Protein AF-A0A5N5CT90-F1 (afdb_monomer_lite)

pLDDT: mean 89.42, std 7.62, range [61.41, 97.19]

Radius of gyration: 20.54 Å; chains: 1; bounding box: 61×28×44 Å

Sequence (92 aa):
MKDVLKALARCFNLKSEKREKTAMYIEDMFEVLKTQWTSSEVTFDHERHRLELSLFMLLAGTTGNRPGALLALRYRDVQATLIRDPAGGSEP

Foldseek 3Di:
DVVVVVVVCVVVVHDPDDDDPDDQDPVNLVVVLCCLVPPPVDDDPDVVVSVLVNVLSVCCVVVVDDPVVSVVDDPVNDDDDDDADPVDDDDD

Structure (mmCIF, N/CA/C/O backbone):
data_AF-A0A5N5CT90-F1
#
_entry.id   AF-A0A5N5CT90-F1
#
loop_
_atom_site.group_PDB
_atom_site.id
_atom_site.type_symbol
_atom_site.label_atom_id
_atom_site.label_alt_id
_atom_site.label_comp_id
_atom_site.label_asym_id
_atom_site.label_entity_id
_atom_site.label_seq_id
_atom_site.pdbx_PDB_ins_code
_atom_site.Cartn_x
_atom_site.Cartn_y
_atom_site.Cartn_z
_atom_site.occupancy
_atom_site.B_iso_or_equiv
_atom_site.auth_seq_id
_atom_site.auth_comp_id
_atom_site.auth_asym_id
_atom_site.auth_atom_id
_atom_site.pdbx_PDB_model_num
ATOM 1 N N . MET A 1 1 ? -34.238 -3.651 6.231 1.00 63.44 1 MET A N 1
ATOM 2 C CA . MET A 1 1 ? -32.795 -3.311 6.361 1.00 63.44 1 MET A CA 1
ATOM 3 C C . MET A 1 1 ? -32.565 -1.811 6.577 1.00 63.44 1 MET A C 1
ATOM 5 O O . MET A 1 1 ? -31.877 -1.456 7.523 1.00 63.44 1 MET A O 1
ATOM 9 N N . LYS A 1 2 ? -33.170 -0.918 5.772 1.00 72.69 2 LYS A N 1
ATOM 10 C CA . LYS A 1 2 ? -33.049 0.547 5.946 1.00 72.69 2 LYS A CA 1
ATOM 11 C C . LYS A 1 2 ? -33.560 1.065 7.302 1.00 72.69 2 LYS A C 1
ATOM 13 O O . LYS A 1 2 ? -32.940 1.959 7.867 1.00 72.69 2 LYS A O 1
ATOM 18 N N . ASP A 1 3 ? -34.627 0.480 7.847 1.00 84.38 3 ASP A N 1
ATOM 19 C CA . ASP A 1 3 ? -35.180 0.901 9.147 1.00 84.38 3 ASP A CA 1
ATOM 20 C C . ASP A 1 3 ? -34.287 0.505 10.326 1.00 84.38 3 ASP A C 1
ATOM 22 O O . ASP A 1 3 ? -34.112 1.285 11.257 1.00 84.38 3 ASP A O 1
ATOM 26 N N . VAL A 1 4 ? -33.628 -0.655 10.229 1.00 90.56 4 VAL A N 1
ATOM 27 C CA . VAL A 1 4 ? -32.623 -1.107 11.205 1.00 90.56 4 VAL A CA 1
ATOM 28 C C . VAL A 1 4 ? -31.424 -0.157 11.209 1.00 90.56 4 VAL A C 1
ATOM 30 O O . VAL A 1 4 ? -30.997 0.284 12.269 1.00 90.56 4 VAL A O 1
ATOM 33 N N . LEU A 1 5 ? -30.926 0.239 10.032 1.00 86.94 5 LEU A N 1
ATOM 34 C CA . LEU A 1 5 ? -29.823 1.202 9.924 1.00 86.94 5 LEU A CA 1
ATOM 35 C C . LEU A 1 5 ? -30.184 2.578 10.505 1.00 86.94 5 LEU A C 1
ATOM 37 O O . LEU A 1 5 ? -29.356 3.189 11.175 1.00 86.94 5 LEU A O 1
ATOM 41 N N . LYS A 1 6 ? -31.420 3.057 10.303 1.00 86.62 6 LYS A N 1
ATOM 42 C CA . LYS A 1 6 ? -31.904 4.303 10.924 1.00 86.62 6 LYS A CA 1
ATOM 43 C C . LYS A 1 6 ? -32.022 4.194 12.444 1.00 86.62 6 LYS A C 1
ATOM 45 O O . LYS A 1 6 ? -31.679 5.148 13.138 1.00 86.62 6 LYS A O 1
ATOM 50 N N . ALA A 1 7 ? -32.511 3.065 12.956 1.00 92.12 7 ALA A N 1
A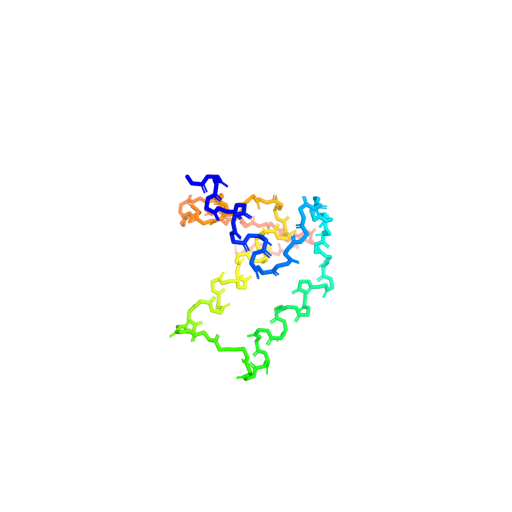TOM 51 C CA . ALA A 1 7 ? -32.598 2.822 14.393 1.00 92.12 7 ALA A CA 1
ATOM 52 C C . ALA A 1 7 ? -31.202 2.824 15.030 1.00 92.12 7 ALA A C 1
ATOM 54 O O . ALA A 1 7 ? -30.973 3.552 15.991 1.00 92.12 7 ALA A O 1
ATOM 55 N N . LEU A 1 8 ? -30.248 2.113 14.422 1.00 91.81 8 LEU A N 1
ATOM 56 C CA . LEU A 1 8 ? -28.852 2.101 14.859 1.00 91.81 8 LEU A CA 1
ATOM 57 C C . LEU A 1 8 ? -28.234 3.504 14.808 1.00 91.81 8 LEU A C 1
ATOM 59 O O . LEU A 1 8 ? -27.636 3.938 15.786 1.00 91.81 8 LEU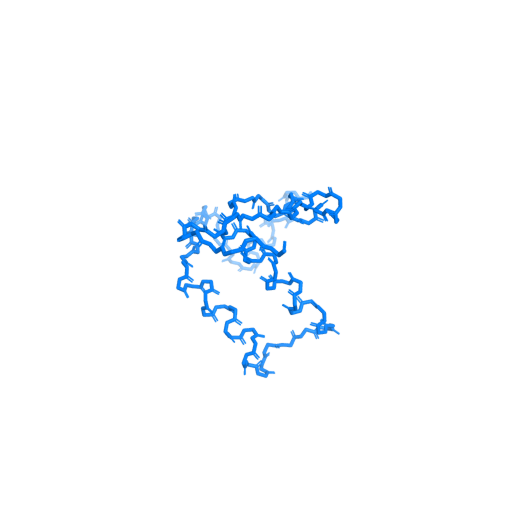 A O 1
ATOM 63 N N . ALA A 1 9 ? -28.438 4.257 13.725 1.00 90.62 9 ALA A N 1
ATOM 64 C CA . ALA A 1 9 ? -27.925 5.623 13.624 1.00 90.62 9 ALA A CA 1
ATOM 65 C C . ALA A 1 9 ? -28.423 6.528 14.762 1.00 90.62 9 ALA A C 1
ATOM 67 O O . ALA A 1 9 ? -27.650 7.325 15.285 1.00 90.62 9 ALA A O 1
ATOM 68 N N . ARG A 1 10 ? -29.681 6.371 15.195 1.00 91.25 10 ARG A N 1
ATOM 69 C CA . ARG A 1 10 ? -30.220 7.094 16.357 1.00 91.25 10 ARG A CA 1
ATOM 70 C C . ARG A 1 10 ? -29.611 6.611 17.673 1.00 91.25 10 ARG A C 1
ATOM 72 O O . ARG A 1 10 ? -29.188 7.444 18.463 1.00 91.25 10 ARG A O 1
ATOM 79 N N . CYS A 1 11 ? -29.533 5.297 17.894 1.00 95.06 11 CYS A N 1
ATOM 80 C CA . CYS A 1 11 ? -28.964 4.718 19.117 1.00 95.06 11 CYS A CA 1
ATOM 81 C C . CYS A 1 11 ? -27.504 5.133 19.345 1.00 95.06 11 CYS A C 1
ATOM 83 O O . CYS A 1 11 ? -27.105 5.356 20.482 1.00 95.06 11 CYS A O 1
ATOM 85 N N . PHE A 1 12 ? -26.729 5.265 18.267 1.00 93.12 12 PHE A N 1
ATOM 86 C CA . PHE A 1 12 ? -25.313 5.635 18.316 1.00 93.12 12 PHE A CA 1
ATOM 87 C C . PHE A 1 12 ? -25.053 7.123 18.036 1.00 93.12 12 PHE A C 1
ATOM 89 O O .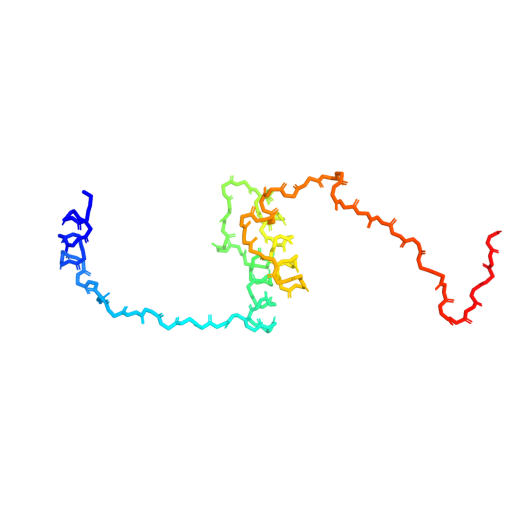 PHE A 1 12 ? -23.902 7.517 17.870 1.00 93.12 12 PHE A O 1
ATOM 96 N N . ASN A 1 13 ? -26.103 7.950 17.976 1.00 90.69 13 ASN A N 1
ATOM 97 C CA . ASN A 1 13 ? -26.014 9.390 17.721 1.00 90.69 13 ASN A CA 1
ATOM 98 C C . ASN A 1 13 ? -25.180 9.744 16.467 1.00 90.69 13 ASN A C 1
ATOM 100 O O . ASN A 1 13 ? -24.389 10.690 16.452 1.00 90.69 13 ASN A O 1
ATOM 104 N N . LEU A 1 14 ? -25.327 8.943 15.408 1.00 90.44 14 LEU A N 1
ATOM 105 C CA . LEU A 1 14 ? -24.587 9.103 14.162 1.00 90.44 14 LEU A CA 1
ATOM 106 C C . LEU A 1 14 ? -25.190 10.232 13.325 1.00 90.44 14 LEU A C 1
ATOM 108 O O . LEU A 1 14 ? -26.405 10.317 13.125 1.00 90.44 14 LEU A O 1
ATOM 112 N N . LYS A 1 15 ? -24.322 11.072 12.759 1.00 87.06 15 LYS A N 1
ATOM 113 C CA . LYS A 1 15 ? -24.732 12.108 11.808 1.00 87.06 15 LYS A CA 1
ATOM 114 C C . LYS A 1 15 ? -25.176 11.464 10.494 1.00 87.06 15 LYS A C 1
ATOM 116 O O . LYS A 1 15 ? -24.519 10.568 9.973 1.00 87.06 15 LYS A O 1
ATOM 121 N N . SER A 1 16 ? -26.293 11.945 9.949 1.00 81.75 16 SER A N 1
ATOM 122 C CA . SER A 1 16 ? -26.825 11.510 8.642 1.00 81.75 16 SER A CA 1
ATOM 123 C C . SER A 1 16 ? -26.282 12.335 7.470 1.00 81.75 16 SER A C 1
ATOM 125 O O . SER A 1 16 ? -26.634 12.096 6.316 1.00 81.75 16 SER A O 1
ATOM 127 N N . GLU A 1 17 ? -25.456 13.333 7.774 1.00 85.12 17 GLU A N 1
ATOM 128 C CA . GLU A 1 17 ? -24.813 14.200 6.798 1.00 85.12 17 GLU A CA 1
ATOM 129 C C . GLU A 1 17 ? -23.863 13.395 5.911 1.00 85.12 17 GLU A C 1
ATOM 131 O O . GLU A 1 17 ? -23.216 12.435 6.343 1.00 85.12 17 GLU A O 1
ATOM 136 N N . LYS A 1 18 ? -23.773 13.789 4.641 1.00 79.56 18 LYS A N 1
ATOM 137 C CA . LYS A 1 18 ? -22.850 13.156 3.706 1.00 79.56 18 LYS A CA 1
ATOM 138 C C . LYS A 1 18 ? -21.426 13.435 4.180 1.00 79.56 18 LYS A C 1
ATOM 140 O O . LYS A 1 18 ? -20.995 14.583 4.174 1.00 79.56 18 LYS A O 1
ATOM 145 N N . ARG A 1 19 ? -20.702 12.379 4.559 1.00 83.62 19 ARG A N 1
ATOM 146 C CA . ARG A 1 19 ? -19.284 12.471 4.916 1.00 83.62 19 ARG A CA 1
ATOM 147 C C . ARG A 1 19 ? -18.511 13.125 3.772 1.00 83.62 19 ARG A C 1
ATOM 149 O O . ARG A 1 19 ? -18.679 12.747 2.607 1.00 83.62 19 ARG A O 1
ATOM 156 N N . GLU A 1 20 ? -17.667 14.086 4.125 1.00 84.81 20 GLU A N 1
ATOM 157 C CA . GLU A 1 20 ? -16.738 14.696 3.187 1.00 84.81 20 GLU A CA 1
ATOM 158 C C . GLU A 1 20 ? -15.853 13.614 2.561 1.00 84.81 20 GLU A C 1
ATOM 160 O O . GLU A 1 20 ? -15.328 12.728 3.241 1.00 84.81 20 GLU A O 1
ATOM 165 N N . LYS A 1 21 ? -15.733 13.653 1.233 1.00 77.50 21 LYS A N 1
ATOM 166 C CA . LYS A 1 21 ? -14.857 12.741 0.502 1.00 77.50 21 LYS A CA 1
ATOM 167 C C . LYS A 1 21 ? -13.451 13.322 0.487 1.00 77.50 21 LYS A C 1
ATOM 169 O O . LYS A 1 21 ? -13.002 13.813 -0.544 1.00 77.50 21 LYS A O 1
ATOM 174 N N . THR A 1 22 ? -12.786 13.286 1.631 1.00 82.75 22 THR A N 1
ATOM 175 C CA . THR A 1 22 ? -11.378 13.669 1.722 1.00 82.75 22 THR A CA 1
ATOM 176 C C . THR A 1 22 ? -10.549 12.669 0.918 1.00 82.75 22 THR A C 1
ATOM 178 O O . THR A 1 22 ? -10.682 11.456 1.104 1.00 82.75 22 THR A O 1
ATOM 181 N N . ALA A 1 23 ? -9.753 13.176 -0.021 1.00 84.69 23 ALA A N 1
ATOM 182 C CA . ALA A 1 23 ? -8.775 12.371 -0.737 1.00 84.69 23 ALA A CA 1
ATOM 183 C C . ALA A 1 23 ? -7.591 12.064 0.188 1.00 84.69 23 ALA A C 1
ATOM 185 O O . ALA A 1 23 ? -7.255 12.872 1.048 1.00 84.69 23 ALA A O 1
ATOM 186 N N . MET A 1 24 ? -6.977 10.899 0.001 1.00 89.62 24 MET A N 1
ATOM 187 C CA . MET A 1 24 ? -5.690 10.578 0.610 1.00 89.62 24 MET A CA 1
ATOM 188 C C . MET A 1 24 ? -4.596 11.146 -0.295 1.00 89.62 24 MET A C 1
ATOM 190 O O . MET A 1 24 ? -4.551 10.790 -1.475 1.00 89.62 24 MET A O 1
ATOM 194 N N . TYR A 1 25 ? -3.753 12.027 0.234 1.00 91.31 25 TYR A N 1
ATOM 195 C CA . TYR A 1 25 ? -2.576 12.517 -0.478 1.00 91.31 25 TYR A CA 1
ATOM 196 C C . TYR A 1 25 ? -1.420 11.511 -0.379 1.00 91.31 25 TYR A C 1
ATOM 198 O O . TYR A 1 25 ? -1.487 10.517 0.349 1.00 91.31 25 TYR A O 1
ATOM 206 N N . ILE A 1 26 ? -0.354 11.732 -1.149 1.00 92.25 26 ILE A N 1
ATOM 207 C CA . ILE A 1 26 ? 0.796 10.814 -1.194 1.00 92.25 26 ILE A CA 1
ATOM 208 C C . ILE A 1 26 ? 1.500 10.766 0.165 1.00 92.25 26 ILE A C 1
ATOM 210 O O . ILE A 1 26 ? 1.920 9.699 0.606 1.00 92.25 26 ILE A O 1
ATOM 214 N N . GLU A 1 27 ? 1.582 11.902 0.846 1.00 95.25 27 GLU A N 1
ATOM 215 C CA . GLU A 1 27 ? 2.159 12.051 2.178 1.00 95.25 27 GLU A CA 1
ATOM 216 C C . GLU A 1 27 ? 1.359 11.253 3.216 1.00 95.25 27 GLU A C 1
ATOM 218 O O . GLU A 1 27 ? 1.942 10.554 4.047 1.00 95.25 27 GLU A O 1
ATOM 223 N N . ASP A 1 28 ? 0.027 11.276 3.109 1.00 94.50 28 ASP A N 1
ATOM 224 C CA . ASP A 1 28 ? -0.854 10.471 3.956 1.00 94.50 28 ASP A CA 1
ATOM 225 C C . ASP A 1 28 ? -0.623 8.975 3.708 1.00 94.50 28 ASP A C 1
ATOM 227 O O . ASP A 1 28 ? -0.480 8.193 4.647 1.00 94.50 28 ASP A O 1
ATOM 231 N N . MET A 1 29 ? -0.550 8.564 2.436 1.00 94.88 29 MET A N 1
ATOM 232 C CA . MET A 1 29 ? -0.284 7.172 2.067 1.00 94.88 29 MET A CA 1
ATOM 233 C C . MET A 1 29 ? 1.086 6.710 2.577 1.00 94.88 29 MET A C 1
ATOM 235 O O . MET A 1 29 ? 1.212 5.587 3.067 1.00 94.88 29 MET A O 1
ATOM 239 N N . PHE A 1 30 ? 2.103 7.571 2.499 1.00 96.19 30 PHE A N 1
ATOM 240 C CA . PHE A 1 30 ? 3.428 7.297 3.042 1.00 96.19 30 PHE A CA 1
ATOM 241 C C . PHE A 1 30 ? 3.379 7.069 4.554 1.00 96.19 30 PHE A C 1
ATOM 243 O O . PHE A 1 30 ? 3.906 6.060 5.020 1.00 96.19 30 PHE A O 1
ATOM 250 N N . GLU A 1 31 ? 2.727 7.946 5.322 1.00 96.94 31 GLU A N 1
ATOM 251 C CA . GLU A 1 31 ? 2.621 7.780 6.777 1.00 96.94 31 GLU A CA 1
ATOM 252 C C . GLU A 1 31 ? 1.805 6.538 7.157 1.00 96.94 31 GLU A C 1
ATOM 254 O O . GLU A 1 31 ? 2.167 5.835 8.103 1.00 96.94 31 GLU A O 1
ATOM 259 N N . VAL A 1 32 ? 0.764 6.189 6.393 1.00 94.94 32 VAL A N 1
ATOM 260 C CA . VAL A 1 32 ? 0.019 4.935 6.593 1.00 94.94 32 VAL A CA 1
ATOM 261 C C . VAL A 1 32 ? 0.925 3.726 6.371 1.00 94.94 32 VAL A C 1
ATOM 263 O O . VAL A 1 32 ? 0.982 2.848 7.231 1.00 94.94 32 VAL A O 1
ATOM 266 N N . LEU A 1 33 ? 1.655 3.677 5.254 1.00 96.12 33 LEU A N 1
ATOM 267 C CA . LEU A 1 33 ? 2.574 2.579 4.947 1.00 96.12 33 LEU A CA 1
ATOM 268 C C . LEU A 1 33 ? 3.688 2.487 5.992 1.00 96.12 33 LEU A C 1
ATOM 270 O O . LEU A 1 33 ? 3.911 1.426 6.564 1.00 96.12 33 LEU A O 1
ATOM 274 N N . LYS A 1 34 ? 4.352 3.600 6.302 1.00 97.19 34 LYS A N 1
ATOM 275 C CA . LYS A 1 34 ? 5.397 3.673 7.326 1.00 97.19 34 LYS A CA 1
ATOM 276 C C . LYS A 1 34 ? 4.887 3.149 8.662 1.00 97.19 34 LYS A C 1
ATOM 278 O O . LYS A 1 34 ? 5.473 2.216 9.199 1.00 97.19 34 LYS A O 1
ATOM 283 N N . THR A 1 35 ? 3.762 3.670 9.147 1.00 96.75 35 THR A N 1
ATOM 284 C CA . THR A 1 35 ? 3.147 3.221 10.404 1.00 96.75 35 THR A CA 1
ATOM 285 C C . THR A 1 35 ? 2.842 1.727 10.370 1.00 96.75 35 THR A C 1
ATOM 287 O O . THR A 1 35 ? 3.175 1.013 11.313 1.00 96.75 35 THR A O 1
ATOM 290 N N . GLN A 1 36 ? 2.281 1.232 9.264 1.00 95.12 36 GLN A N 1
ATOM 291 C CA . GLN A 1 36 ? 2.023 -0.191 9.069 1.00 95.12 36 GLN A CA 1
ATOM 292 C C . GLN A 1 36 ? 3.280 -1.049 9.052 1.00 95.12 36 GLN A C 1
ATOM 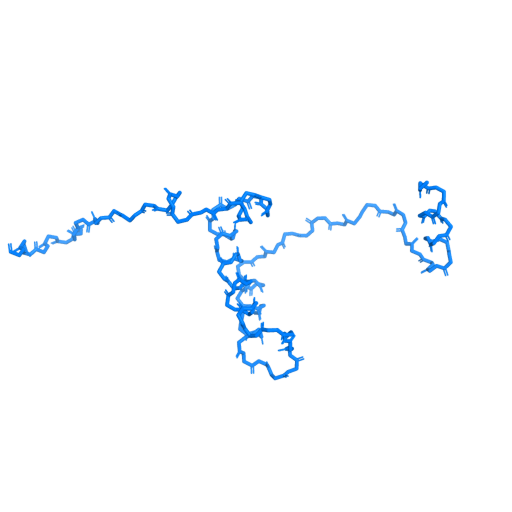294 O O . GLN A 1 36 ? 3.142 -2.235 9.285 1.00 95.12 36 GLN A O 1
ATOM 299 N N . TRP A 1 37 ? 4.475 -0.531 8.782 1.00 95.12 37 TRP A N 1
ATOM 300 C CA . TRP A 1 37 ? 5.707 -1.330 8.774 1.00 95.12 37 TRP A CA 1
ATOM 301 C C . TRP A 1 37 ? 6.553 -1.156 10.033 1.00 95.12 37 TRP A C 1
ATOM 303 O O . TRP A 1 37 ? 7.266 -2.081 10.412 1.00 95.12 37 TRP A O 1
ATOM 313 N N . THR A 1 38 ? 6.480 0.000 10.690 1.00 96.31 38 THR A N 1
ATOM 314 C CA . THR A 1 38 ? 7.352 0.333 11.824 1.00 96.31 38 THR A CA 1
ATOM 315 C C . THR A 1 38 ? 6.661 0.244 13.177 1.00 96.31 38 THR A C 1
ATOM 317 O O . THR A 1 38 ? 7.347 0.141 14.190 1.00 96.31 38 THR A O 1
ATOM 320 N N . SER A 1 39 ? 5.328 0.321 13.228 1.00 94.62 39 SER A N 1
ATOM 321 C CA . SER A 1 39 ? 4.590 0.247 14.489 1.00 94.62 39 SER A CA 1
ATOM 322 C C . SER A 1 39 ? 4.325 -1.200 14.899 1.00 94.62 39 SER A C 1
ATOM 324 O O . SER A 1 39 ? 3.842 -2.010 14.105 1.00 94.62 39 SER A O 1
ATOM 326 N N . SER A 1 40 ? 4.589 -1.500 16.171 1.00 91.75 40 SER A N 1
ATOM 327 C CA . SER A 1 40 ? 4.179 -2.741 16.835 1.00 91.75 40 SER A CA 1
ATOM 328 C C . SER A 1 40 ? 2.724 -2.711 17.316 1.00 91.75 40 SER A C 1
ATOM 330 O O . SER A 1 40 ? 2.183 -3.755 17.669 1.00 91.75 40 SER A O 1
ATOM 332 N N . GLU A 1 41 ? 2.085 -1.538 17.329 1.00 93.81 41 GLU A N 1
ATOM 333 C CA . GLU A 1 41 ? 0.685 -1.378 17.744 1.00 93.81 41 GLU A CA 1
ATOM 334 C C . GLU A 1 41 ? -0.292 -1.783 16.635 1.00 93.81 41 GLU A C 1
ATOM 336 O O . GLU A 1 41 ? -1.416 -2.201 16.909 1.00 93.81 41 GLU A O 1
ATOM 341 N N . VAL A 1 42 ? 0.138 -1.682 15.373 1.00 90.75 42 VAL A N 1
ATOM 342 C CA . VAL A 1 42 ? -0.644 -2.144 14.226 1.00 90.75 42 VAL A CA 1
ATOM 343 C C . VAL A 1 42 ? -0.405 -3.638 14.041 1.00 90.75 42 VAL A C 1
ATOM 345 O O . VAL A 1 42 ? 0.620 -4.072 13.505 1.00 90.75 42 VAL A O 1
ATOM 348 N N . THR A 1 43 ? -1.372 -4.425 14.497 1.00 91.88 43 THR A N 1
ATOM 349 C CA . THR A 1 43 ? -1.361 -5.881 14.391 1.00 91.88 43 THR A CA 1
ATOM 350 C C . THR A 1 43 ? -2.257 -6.354 13.251 1.00 91.88 43 THR A C 1
ATOM 352 O O . THR A 1 43 ? -3.271 -5.738 12.919 1.00 91.88 43 THR A O 1
ATOM 355 N N . PHE A 1 44 ? -1.871 -7.469 12.639 1.00 91.94 44 PHE A N 1
ATOM 356 C CA . PHE A 1 44 ? -2.679 -8.177 11.657 1.00 91.94 44 PHE A CA 1
ATOM 357 C C . PHE A 1 44 ? -2.854 -9.614 12.134 1.00 91.94 44 PHE A C 1
ATOM 359 O O . PHE A 1 44 ? -1.890 -10.234 12.575 1.00 91.94 44 PHE A O 1
ATOM 366 N N . ASP A 1 45 ? -4.055 -10.173 11.972 1.00 94.25 45 ASP A N 1
ATOM 367 C CA . ASP A 1 45 ? -4.311 -11.590 12.285 1.00 94.25 45 ASP A CA 1
ATOM 368 C C . ASP A 1 45 ? -3.367 -12.526 11.511 1.00 94.25 45 ASP A C 1
ATOM 370 O O . ASP A 1 45 ? -3.015 -13.613 11.967 1.00 94.25 45 ASP A O 1
ATOM 374 N N . HIS A 1 46 ? -2.938 -12.085 10.326 1.00 95.31 46 HIS A N 1
ATOM 375 C CA . HIS A 1 46 ? -1.930 -12.748 9.521 1.00 95.31 46 HIS A CA 1
ATOM 376 C C . HIS A 1 46 ? -1.005 -11.709 8.884 1.00 95.31 46 HIS A C 1
ATOM 378 O O . HIS A 1 46 ? -1.462 -10.832 8.152 1.00 95.31 46 HIS A O 1
ATOM 384 N N . GLU A 1 47 ? 0.304 -11.827 9.112 1.00 92.50 47 GLU A N 1
ATOM 385 C CA . GLU A 1 47 ? 1.297 -10.846 8.641 1.00 92.50 47 GLU A CA 1
ATOM 386 C C . GLU A 1 47 ? 1.337 -10.689 7.112 1.00 92.50 47 GLU A C 1
ATOM 388 O O . GLU A 1 47 ? 1.694 -9.629 6.601 1.00 92.50 47 GLU A O 1
ATOM 393 N N . ARG A 1 48 ? 0.869 -11.686 6.349 1.00 94.62 48 ARG A N 1
ATOM 394 C CA . ARG A 1 48 ? 0.667 -11.545 4.898 1.00 94.62 48 ARG A CA 1
ATOM 395 C C . ARG A 1 48 ? -0.273 -10.386 4.549 1.00 94.62 48 ARG A C 1
ATOM 397 O O . ARG A 1 48 ? -0.058 -9.731 3.533 1.00 94.62 48 ARG A O 1
ATOM 404 N N . HIS A 1 49 ? -1.272 -10.095 5.384 1.00 94.44 49 HIS A N 1
ATOM 405 C CA . HIS A 1 49 ? -2.196 -8.986 5.148 1.00 94.44 49 HIS A CA 1
ATOM 406 C C . HIS A 1 49 ? -1.489 -7.625 5.180 1.00 94.44 49 HIS A C 1
ATOM 408 O O . HIS A 1 49 ? -1.888 -6.735 4.435 1.00 94.44 49 HIS A O 1
ATOM 414 N N . ARG A 1 50 ? -0.413 -7.466 5.969 1.00 95.19 50 ARG A N 1
ATOM 415 C CA . ARG A 1 50 ? 0.410 -6.241 5.987 1.00 95.19 50 ARG A CA 1
ATOM 416 C C . ARG A 1 50 ? 1.027 -5.985 4.610 1.00 95.19 50 ARG A C 1
ATOM 418 O O . ARG A 1 50 ? 0.936 -4.879 4.070 1.00 95.19 50 ARG A O 1
ATOM 425 N N . LEU A 1 51 ? 1.597 -7.036 4.015 1.00 94.88 51 LEU A N 1
ATOM 426 C CA . LEU A 1 51 ? 2.184 -6.997 2.675 1.00 94.88 51 LEU A CA 1
ATOM 427 C C . LEU A 1 51 ? 1.119 -6.745 1.599 1.00 94.88 51 LEU A C 1
ATOM 429 O O . LEU A 1 51 ? 1.297 -5.873 0.751 1.00 94.88 51 LEU A O 1
ATOM 433 N N . GLU A 1 52 ? 0.013 -7.488 1.635 1.00 94.25 52 GLU A N 1
ATOM 434 C CA . GLU A 1 52 ? -1.065 -7.368 0.647 1.00 94.25 52 GLU A CA 1
ATOM 435 C C . GLU A 1 52 ? -1.713 -5.983 0.676 1.00 94.25 52 GLU A C 1
ATOM 437 O O . GLU A 1 52 ? -1.896 -5.365 -0.372 1.00 94.25 52 GLU A O 1
ATOM 4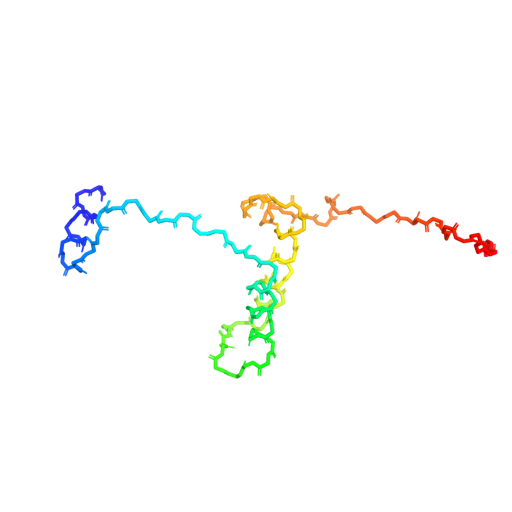42 N N . LEU A 1 53 ? -2.003 -5.454 1.867 1.00 93.81 53 LEU A N 1
ATOM 443 C CA . LEU A 1 53 ? -2.561 -4.116 2.024 1.00 93.81 53 LEU A CA 1
ATOM 444 C C . LEU A 1 53 ? -1.599 -3.043 1.502 1.00 93.81 53 LEU A C 1
ATOM 446 O O . LEU A 1 53 ? -2.028 -2.141 0.781 1.00 93.81 53 LEU A O 1
ATOM 450 N N . SER A 1 54 ? -0.303 -3.171 1.802 1.00 95.25 54 SER A N 1
ATOM 451 C CA . SER A 1 54 ? 0.725 -2.265 1.280 1.00 95.25 54 SER A CA 1
ATOM 452 C C . SER A 1 54 ? 0.772 -2.280 -0.249 1.00 95.25 54 SER A C 1
ATOM 454 O O . SER A 1 54 ? 0.756 -1.224 -0.882 1.00 95.25 54 SER A O 1
ATOM 456 N N . LEU A 1 55 ? 0.759 -3.472 -0.853 1.00 93.69 55 LEU A N 1
ATOM 457 C CA . LEU A 1 55 ? 0.729 -3.640 -2.304 1.00 93.69 55 LEU A CA 1
ATOM 458 C C . LEU A 1 55 ? -0.521 -2.995 -2.918 1.00 93.69 55 LEU A C 1
ATOM 460 O O . LEU A 1 55 ? -0.413 -2.245 -3.887 1.00 93.69 55 LEU A O 1
ATOM 464 N N . PHE A 1 56 ? -1.702 -3.243 -2.349 1.00 94.06 56 PHE A N 1
ATOM 465 C CA . PHE A 1 56 ? -2.942 -2.666 -2.863 1.00 94.06 56 PHE A CA 1
ATOM 466 C C . PHE A 1 56 ? -2.986 -1.145 -2.730 1.00 94.06 56 PHE A C 1
ATOM 468 O O . PHE A 1 56 ? -3.464 -0.493 -3.655 1.00 94.06 56 PHE A O 1
ATOM 475 N N . MET A 1 57 ? -2.473 -0.566 -1.641 1.00 94.00 57 MET A N 1
ATOM 476 C CA . MET A 1 57 ? -2.390 0.891 -1.499 1.00 94.00 57 MET A CA 1
ATOM 477 C C . MET A 1 57 ? -1.475 1.509 -2.557 1.00 94.00 57 MET A C 1
ATOM 479 O O . MET A 1 57 ? -1.874 2.468 -3.212 1.00 94.00 57 MET A O 1
ATOM 483 N N . LEU A 1 58 ? -0.300 0.919 -2.795 1.00 94.38 58 LEU A N 1
ATOM 484 C CA . LEU A 1 58 ? 0.625 1.395 -3.826 1.00 94.38 58 LEU A CA 1
ATOM 485 C C . LEU A 1 58 ? 0.016 1.295 -5.232 1.00 94.38 58 LEU A C 1
ATOM 487 O O . LEU A 1 58 ? 0.102 2.245 -6.011 1.00 94.38 58 LEU A O 1
ATOM 491 N N . LEU A 1 59 ? -0.655 0.185 -5.555 1.00 93.69 59 LEU A N 1
ATOM 492 C CA . LEU A 1 59 ? -1.360 0.030 -6.830 1.00 93.69 59 LEU A CA 1
ATOM 493 C C . LEU A 1 59 ? -2.532 1.014 -6.958 1.00 93.69 59 LEU A C 1
ATOM 495 O O . LEU A 1 59 ? -2.722 1.599 -8.023 1.00 93.69 59 LEU A O 1
ATOM 499 N N . ALA A 1 60 ? -3.308 1.235 -5.894 1.00 92.88 60 ALA A N 1
ATOM 500 C CA . ALA A 1 60 ? -4.413 2.193 -5.885 1.00 92.88 60 ALA A CA 1
ATOM 501 C C . ALA A 1 60 ? -3.925 3.628 -6.104 1.00 92.88 60 ALA A C 1
ATOM 503 O O . ALA A 1 60 ? -4.476 4.333 -6.948 1.00 92.88 60 ALA A O 1
ATOM 504 N N . GLY A 1 61 ? -2.881 4.040 -5.380 1.00 91.38 61 GLY A N 1
ATOM 505 C CA . GLY A 1 61 ? -2.319 5.387 -5.463 1.00 91.38 61 GLY A CA 1
ATOM 506 C C . GLY A 1 61 ? -1.701 5.691 -6.826 1.00 91.38 61 GLY A C 1
ATOM 507 O O . GLY A 1 61 ? -1.847 6.797 -7.332 1.00 91.38 61 GLY A O 1
ATOM 508 N N . THR A 1 62 ? -1.060 4.701 -7.454 1.00 90.19 62 THR A N 1
ATOM 509 C CA . THR A 1 62 ? -0.402 4.875 -8.761 1.00 90.19 62 THR A CA 1
ATOM 510 C C . THR A 1 62 ? -1.357 4.759 -9.945 1.00 90.19 62 THR A C 1
ATOM 512 O O . THR A 1 62 ? -1.229 5.509 -10.909 1.00 90.19 62 THR A O 1
ATOM 515 N N . THR A 1 63 ? -2.319 3.834 -9.901 1.00 91.31 63 THR A N 1
ATOM 516 C CA . THR A 1 63 ? -3.195 3.544 -11.052 1.00 91.31 63 THR A CA 1
ATOM 517 C C . THR A 1 63 ? -4.569 4.206 -10.968 1.00 91.31 63 THR A C 1
ATOM 519 O O . THR A 1 63 ? -5.293 4.236 -11.961 1.00 91.31 63 THR A O 1
ATOM 522 N N . GLY A 1 64 ? -4.975 4.697 -9.791 1.00 89.75 64 GLY A N 1
ATOM 523 C CA . GLY A 1 64 ? -6.315 5.249 -9.563 1.00 89.75 64 GLY A CA 1
ATOM 524 C C . GLY A 1 64 ? -7.446 4.215 -9.667 1.00 89.75 64 GLY A C 1
ATOM 525 O O . GLY A 1 64 ? -8.621 4.583 -9.759 1.00 89.75 64 GLY A O 1
ATOM 526 N N . ASN A 1 65 ? -7.121 2.918 -9.678 1.00 92.19 65 ASN A N 1
ATOM 527 C CA . ASN A 1 65 ? -8.108 1.853 -9.808 1.00 92.19 65 ASN A CA 1
ATOM 528 C C . ASN A 1 65 ? -8.996 1.723 -8.565 1.00 92.19 65 ASN A C 1
ATOM 530 O O . ASN A 1 65 ? -8.577 1.919 -7.424 1.00 92.19 65 ASN A O 1
ATOM 534 N N . ARG A 1 66 ? -10.254 1.325 -8.785 1.00 90.94 66 ARG A N 1
ATOM 535 C CA . ARG A 1 66 ? -11.203 1.068 -7.693 1.00 90.94 66 ARG A CA 1
ATOM 536 C C . ARG A 1 66 ? -10.778 -0.170 -6.891 1.00 90.94 66 ARG A C 1
ATOM 538 O O . ARG A 1 66 ? -10.302 -1.128 -7.502 1.00 90.94 66 ARG A O 1
ATOM 545 N N . PRO A 1 67 ? -11.082 -0.240 -5.580 1.00 91.00 67 PRO A N 1
ATOM 546 C CA . PRO A 1 67 ? -10.733 -1.397 -4.752 1.00 91.00 67 PRO A CA 1
ATOM 547 C C . PRO A 1 67 ? -11.191 -2.737 -5.339 1.00 91.00 67 PRO A C 1
ATOM 549 O O . PRO A 1 67 ? -10.427 -3.691 -5.364 1.00 91.00 67 PRO A O 1
ATOM 552 N N . GLY A 1 68 ? -12.403 -2.800 -5.902 1.00 93.50 68 GLY A N 1
ATOM 553 C CA . GLY A 1 68 ? -12.913 -4.031 -6.516 1.00 93.50 68 GLY A CA 1
ATOM 554 C C . GLY A 1 68 ? -12.098 -4.525 -7.718 1.00 93.50 68 GLY A C 1
ATOM 555 O O . GLY A 1 68 ? -12.012 -5.729 -7.925 1.00 93.50 68 GLY A O 1
ATOM 556 N N . ALA A 1 69 ? -11.475 -3.623 -8.484 1.00 93.81 69 ALA A N 1
ATOM 557 C CA . ALA A 1 69 ? -10.602 -4.006 -9.594 1.00 93.81 69 ALA A CA 1
ATOM 558 C C . ALA A 1 69 ? -9.258 -4.542 -9.081 1.00 93.81 69 ALA A C 1
ATOM 560 O O . ALA A 1 69 ? -8.785 -5.565 -9.562 1.00 93.81 69 ALA A O 1
ATOM 561 N N . LEU A 1 70 ? -8.686 -3.898 -8.058 1.00 93.62 70 LEU A N 1
ATOM 562 C CA . LEU A 1 70 ? -7.429 -4.327 -7.437 1.00 93.62 70 LEU A CA 1
ATOM 563 C C . LEU A 1 70 ? -7.557 -5.695 -6.764 1.00 93.62 70 LEU A C 1
ATOM 565 O O . LEU A 1 70 ? -6.691 -6.545 -6.929 1.00 93.62 70 LEU A O 1
ATOM 569 N N . LEU A 1 71 ? -8.667 -5.936 -6.066 1.00 92.56 71 LEU A N 1
ATOM 570 C CA . LEU A 1 71 ? -8.940 -7.222 -5.418 1.00 92.56 71 LEU A CA 1
ATOM 571 C C . LEU A 1 71 ? -9.214 -8.356 -6.418 1.00 92.56 71 LEU A C 1
ATOM 573 O O . LEU A 1 71 ? -9.104 -9.526 -6.063 1.00 92.56 71 LEU A O 1
ATOM 577 N N . ALA A 1 72 ? -9.583 -8.027 -7.658 1.00 94.62 72 ALA A N 1
ATOM 578 C CA . ALA A 1 72 ? -9.800 -8.999 -8.726 1.00 94.62 72 ALA A CA 1
ATOM 579 C C . ALA A 1 72 ? -8.547 -9.250 -9.584 1.00 94.62 72 ALA A C 1
ATOM 581 O O . ALA A 1 72 ? -8.603 -10.109 -10.469 1.00 94.62 72 ALA A O 1
ATOM 582 N N . LEU A 1 73 ? -7.451 -8.521 -9.334 1.00 92.25 73 LEU A N 1
ATOM 583 C CA . LEU A 1 73 ? -6.200 -8.613 -10.080 1.00 92.25 73 LEU A CA 1
ATOM 584 C C . LEU A 1 73 ? -5.598 -10.017 -9.960 1.00 92.25 73 LEU A C 1
ATOM 586 O O . LEU A 1 73 ? -5.476 -10.573 -8.867 1.00 92.25 73 LEU A O 1
ATOM 590 N N . ARG A 1 74 ? -5.192 -10.596 -11.089 1.00 93.75 74 ARG A N 1
ATOM 591 C CA . ARG A 1 74 ? -4.516 -11.896 -11.155 1.00 93.75 74 ARG A CA 1
ATOM 592 C C . ARG A 1 74 ? -3.147 -11.732 -11.791 1.00 93.75 74 ARG A C 1
ATOM 594 O O . ARG A 1 74 ? -2.912 -10.808 -12.559 1.00 93.75 74 ARG A O 1
ATOM 601 N N . TYR A 1 75 ? -2.263 -12.698 -11.558 1.00 91.44 75 TYR A N 1
ATOM 602 C CA . TYR A 1 75 ? -0.917 -12.686 -12.142 1.00 91.44 75 TYR A CA 1
ATOM 603 C C . TYR A 1 75 ? -0.902 -12.528 -13.666 1.00 91.44 75 TYR A C 1
ATOM 605 O O . TYR A 1 75 ? -0.065 -11.810 -14.192 1.00 91.44 75 TYR A O 1
ATOM 613 N N . ARG A 1 76 ? -1.858 -13.139 -14.375 1.00 95.25 76 ARG A N 1
ATOM 614 C CA . ARG A 1 76 ? -1.985 -13.013 -15.839 1.00 95.25 76 ARG A CA 1
ATOM 615 C C . ARG A 1 76 ? -2.313 -11.595 -16.324 1.00 95.25 76 ARG A C 1
ATOM 617 O O . ARG A 1 76 ? -2.165 -11.326 -17.508 1.00 95.25 76 ARG A O 1
ATOM 624 N N . ASP A 1 77 ? -2.809 -10.739 -15.433 1.00 92.88 77 ASP A N 1
ATOM 625 C CA . ASP A 1 77 ? -3.193 -9.362 -15.743 1.00 92.88 77 ASP A CA 1
ATOM 626 C C . ASP A 1 77 ? -1.999 -8.398 -15.561 1.00 92.88 77 ASP A C 1
ATOM 628 O O . ASP A 1 77 ? -2.095 -7.222 -15.903 1.00 92.88 77 ASP A O 1
ATOM 632 N N . VAL A 1 78 ? -0.867 -8.886 -15.029 1.00 89.44 78 VAL A N 1
ATOM 633 C CA . VAL A 1 78 ? 0.368 -8.119 -14.831 1.00 89.44 78 VAL A CA 1
ATOM 634 C C . VAL A 1 78 ? 1.361 -8.470 -15.933 1.00 89.44 78 VAL A C 1
ATOM 636 O O . VAL A 1 78 ? 1.789 -9.616 -16.057 1.00 89.44 78 VAL A O 1
ATOM 639 N N . GLN A 1 79 ? 1.764 -7.466 -16.709 1.00 91.69 79 GLN A N 1
ATOM 640 C CA . GLN A 1 79 ? 2.779 -7.610 -17.747 1.00 91.69 79 GLN A CA 1
ATOM 641 C C . GLN A 1 79 ? 4.042 -6.844 -17.356 1.00 91.69 79 GLN A C 1
ATOM 643 O O . GLN A 1 79 ? 3.986 -5.659 -17.030 1.00 91.69 79 GLN A O 1
ATOM 648 N N . ALA A 1 80 ? 5.185 -7.525 -17.408 1.00 89.50 80 ALA A N 1
ATOM 649 C CA . ALA A 1 80 ? 6.489 -6.893 -17.296 1.00 89.50 80 ALA A CA 1
ATOM 650 C C . ALA A 1 80 ? 7.040 -6.641 -18.701 1.00 89.50 80 ALA A C 1
ATOM 652 O O . ALA A 1 80 ? 7.096 -7.555 -19.525 1.00 89.50 80 ALA A O 1
ATOM 653 N N . THR A 1 81 ? 7.462 -5.407 -18.955 1.00 89.06 81 THR A N 1
ATOM 654 C CA . THR A 1 81 ? 8.099 -5.017 -20.212 1.00 89.06 81 THR A CA 1
ATOM 655 C C . THR A 1 81 ? 9.496 -4.516 -19.902 1.00 89.06 81 THR A C 1
ATOM 657 O O . THR A 1 81 ? 9.668 -3.644 -19.050 1.00 89.06 81 THR A O 1
ATOM 660 N N . LEU A 1 82 ? 10.496 -5.060 -20.593 1.00 88.69 82 LEU A N 1
ATOM 661 C CA . LEU 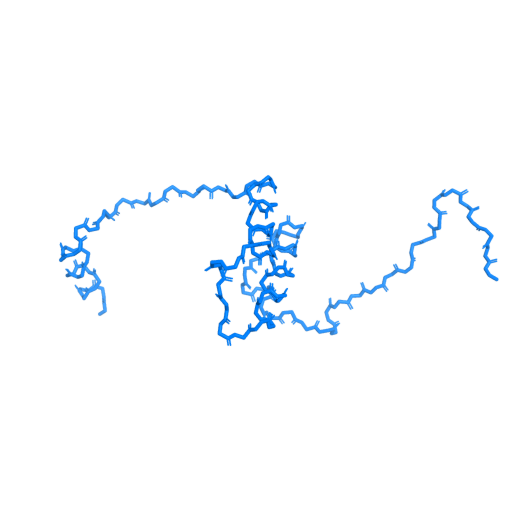A 1 82 ? 11.853 -4.540 -20.518 1.00 88.69 82 LEU A CA 1
ATOM 662 C C . LEU A 1 82 ? 11.905 -3.200 -21.258 1.00 88.69 82 LEU A C 1
ATOM 664 O O . LEU A 1 82 ? 11.633 -3.137 -22.458 1.00 88.69 82 LEU A O 1
ATOM 668 N N . ILE A 1 83 ? 12.249 -2.136 -20.542 1.00 86.69 83 ILE A N 1
ATOM 669 C CA . ILE A 1 83 ? 12.484 -0.818 -21.130 1.00 86.69 83 ILE A CA 1
ATOM 670 C C . ILE A 1 83 ? 13.986 -0.708 -21.397 1.00 86.69 83 ILE A C 1
ATOM 672 O O . ILE A 1 83 ? 14.790 -0.973 -20.505 1.00 86.69 83 ILE A O 1
ATOM 676 N N . ARG A 1 84 ? 14.363 -0.362 -22.636 1.00 82.38 84 ARG A N 1
ATOM 677 C CA . ARG A 1 84 ? 15.768 -0.122 -23.001 1.00 82.38 84 ARG A CA 1
ATOM 678 C C . ARG A 1 84 ? 16.306 1.051 -22.191 1.00 82.38 84 ARG A C 1
ATOM 680 O O . ARG A 1 84 ? 15.578 2.017 -21.970 1.00 82.38 84 ARG A O 1
ATOM 687 N N . ASP A 1 85 ? 17.572 0.967 -21.795 1.00 84.12 85 ASP A N 1
ATOM 688 C CA . ASP A 1 85 ? 18.245 2.072 -21.119 1.00 84.12 85 ASP A CA 1
ATOM 689 C C . ASP A 1 85 ? 18.129 3.353 -21.973 1.00 84.12 85 ASP A C 1
ATOM 691 O O . ASP A 1 85 ? 18.632 3.371 -23.103 1.00 84.12 85 ASP A O 1
ATOM 695 N N . PRO A 1 86 ? 17.470 4.416 -21.468 1.00 80.75 86 PRO A N 1
ATOM 696 C CA . PRO A 1 86 ? 17.325 5.678 -22.187 1.00 80.75 86 PRO A CA 1
ATOM 697 C C . PRO A 1 86 ? 18.664 6.340 -22.532 1.00 80.75 86 PRO A C 1
ATOM 699 O O . PRO A 1 86 ? 18.723 7.125 -23.475 1.00 80.75 86 PRO A O 1
ATOM 702 N N . ALA A 1 87 ? 19.727 6.037 -21.780 1.00 85.31 87 ALA A N 1
ATOM 703 C CA . ALA A 1 87 ? 21.074 6.552 -22.005 1.00 85.31 87 ALA A CA 1
ATOM 704 C C . ALA A 1 87 ? 21.896 5.707 -22.997 1.00 85.31 87 ALA A C 1
ATOM 706 O O . ALA A 1 87 ? 23.016 6.089 -23.331 1.00 85.31 87 ALA A O 1
ATOM 707 N N . GLY A 1 88 ? 21.346 4.596 -23.501 1.00 73.56 88 GLY A N 1
ATOM 708 C CA . GLY A 1 88 ? 22.031 3.703 -24.432 1.00 73.56 88 GLY A CA 1
ATOM 709 C C . GLY A 1 88 ? 23.054 2.807 -23.736 1.00 73.56 88 GLY A C 1
ATOM 710 O O . GLY A 1 88 ? 24.259 3.001 -23.867 1.00 73.56 88 GLY A O 1
ATOM 711 N N . GLY A 1 89 ? 22.572 1.800 -23.010 1.00 71.81 89 GLY A N 1
ATOM 712 C CA . GLY A 1 89 ? 23.408 0.720 -22.488 1.00 71.81 89 GLY A CA 1
ATOM 713 C C . GLY A 1 89 ? 23.834 -0.250 -23.595 1.00 71.81 89 GLY A C 1
ATOM 714 O O . GLY A 1 89 ? 23.092 -0.468 -24.556 1.00 71.81 89 GLY A O 1
ATOM 715 N N . SER A 1 90 ? 25.021 -0.849 -23.462 1.00 67.88 90 SER A N 1
ATOM 716 C CA . SER A 1 90 ? 25.455 -1.952 -24.327 1.00 67.88 90 SER A CA 1
ATOM 717 C C . SER A 1 90 ? 24.486 -3.128 -24.181 1.00 67.88 90 SER A C 1
ATOM 719 O O . SER A 1 90 ? 24.258 -3.594 -23.062 1.00 67.88 90 SER A O 1
ATOM 721 N N . GLU A 1 91 ? 23.906 -3.583 -25.296 1.00 62.91 91 GLU A N 1
ATOM 722 C CA . GLU A 1 91 ? 23.138 -4.833 -25.337 1.00 62.91 91 GLU A CA 1
ATOM 723 C C . GLU A 1 91 ? 24.010 -5.996 -24.808 1.00 62.91 91 GLU A C 1
ATOM 725 O O . GLU A 1 91 ? 25.235 -5.941 -24.966 1.00 62.91 91 GLU A O 1
ATOM 730 N N . PRO A 1 92 ? 23.418 -7.001 -24.133 1.00 61.41 92 PRO A N 1
ATOM 731 C CA . PRO A 1 92 ? 24.151 -8.197 -23.725 1.00 61.41 92 PRO A CA 1
ATOM 732 C C . PRO A 1 92 ? 24.676 -9.000 -24.921 1.00 61.41 92 PRO A C 1
ATOM 734 O O . PRO A 1 92 ? 24.035 -8.963 -25.997 1.00 61.41 92 PRO A O 1
#

InterPro domains:
  IPR021842 Protein of unknown function DUF3435 [PF11917] (26-90)

Secondary structure (DSSP, 8-state):
-HHHHHHHHHHTT---S----PPPPHHHHHHHHHHHHH-SSS--SSTHHHHHHHHHHHHHHHH---HHHHHT--GGG----PPPPTT-PPP-

Organism: NCBI:txid45133